Protein AF-N9JZ10-F1 (afdb_monomer_lite)

Organism: NCBI:txid1217629

Structure (mmCIF, N/CA/C/O backbone):
data_AF-N9JZ10-F1
#
_entry.id   AF-N9JZ10-F1
#
loop_
_atom_site.group_PDB
_atom_site.id
_atom_site.type_symbol
_atom_site.label_atom_id
_atom_site.label_alt_id
_atom_site.label_comp_id
_atom_site.label_asym_id
_atom_site.label_entity_id
_atom_site.label_seq_id
_atom_site.pdbx_PDB_ins_code
_atom_site.Cartn_x
_atom_site.Cartn_y
_atom_site.Cartn_z
_atom_site.occupancy
_atom_site.B_iso_or_equiv
_atom_site.auth_seq_id
_atom_site.auth_comp_id
_atom_site.auth_asym_id
_atom_site.auth_atom_id
_atom_site.pdbx_PDB_model_num
ATOM 1 N N . MET A 1 1 ? 28.488 -4.344 -17.968 1.00 36.28 1 MET A N 1
ATOM 2 C CA . MET A 1 1 ? 28.765 -3.645 -19.238 1.00 36.28 1 MET A CA 1
ATOM 3 C C . MET A 1 1 ? 27.488 -2.915 -19.635 1.00 36.28 1 MET A C 1
ATOM 5 O O . MET A 1 1 ? 26.610 -3.517 -20.233 1.00 36.28 1 MET A O 1
ATOM 9 N N . ILE A 1 2 ? 27.316 -1.682 -19.151 1.00 43.53 2 ILE A N 1
ATOM 10 C CA . ILE A 1 2 ? 26.169 -0.815 -19.464 1.00 43.53 2 ILE A CA 1
ATOM 11 C C . ILE A 1 2 ? 26.772 0.375 -20.218 1.00 43.53 2 ILE A C 1
ATOM 13 O O . ILE A 1 2 ? 27.175 1.356 -19.606 1.00 43.53 2 ILE A O 1
ATOM 17 N N . GLU A 1 3 ? 26.951 0.237 -21.530 1.00 46.03 3 GLU A N 1
ATOM 18 C CA . GLU A 1 3 ? 27.590 1.260 -22.384 1.00 46.03 3 GLU A CA 1
ATOM 19 C C . GLU A 1 3 ? 26.636 1.816 -23.451 1.00 46.03 3 GLU A C 1
ATOM 21 O O . GLU A 1 3 ? 27.063 2.397 -24.440 1.00 46.03 3 GLU A O 1
ATOM 26 N N . SER A 1 4 ? 25.322 1.678 -23.265 1.00 47.59 4 SER A N 1
ATOM 27 C CA . SER A 1 4 ? 24.336 2.096 -24.279 1.00 47.59 4 SER A CA 1
ATOM 28 C C . SER A 1 4 ? 23.463 3.284 -23.869 1.00 47.59 4 SER A C 1
ATOM 30 O O . SER A 1 4 ? 22.569 3.660 -24.619 1.00 47.59 4 SER A O 1
ATOM 32 N N . GLU A 1 5 ? 23.686 3.885 -22.698 1.00 47.25 5 GLU A N 1
ATOM 33 C CA . GLU A 1 5 ? 22.763 4.893 -22.145 1.00 47.25 5 GLU A CA 1
ATOM 34 C C . GLU A 1 5 ? 22.997 6.321 -22.679 1.00 47.25 5 GLU A C 1
ATOM 36 O O . GLU A 1 5 ? 22.156 7.195 -22.491 1.00 47.25 5 GLU A O 1
ATOM 41 N N . LYS A 1 6 ? 24.109 6.583 -23.382 1.00 46.44 6 LYS A N 1
ATOM 42 C CA . LYS A 1 6 ? 24.488 7.945 -23.811 1.00 46.44 6 LYS A CA 1
ATOM 43 C C . LYS A 1 6 ? 24.410 8.244 -25.310 1.00 46.44 6 LYS A C 1
ATOM 45 O O . LYS A 1 6 ? 24.583 9.405 -25.665 1.00 46.44 6 LYS A O 1
ATOM 50 N N . ASP A 1 7 ? 24.117 7.265 -26.168 1.00 43.50 7 ASP A N 1
ATOM 51 C CA . ASP A 1 7 ? 24.249 7.432 -27.630 1.00 43.50 7 ASP A CA 1
ATOM 52 C C . ASP A 1 7 ? 22.928 7.397 -28.419 1.00 43.50 7 ASP A C 1
ATOM 54 O O . ASP A 1 7 ? 22.927 7.271 -29.636 1.00 43.50 7 ASP A O 1
ATOM 58 N N . TYR A 1 8 ? 21.769 7.526 -27.767 1.00 46.19 8 TYR A N 1
ATOM 59 C CA . TYR A 1 8 ? 20.510 7.669 -28.503 1.00 46.19 8 TYR A CA 1
ATOM 60 C C . TYR A 1 8 ? 19.697 8.848 -27.974 1.00 46.19 8 TYR A C 1
ATOM 62 O O . TYR A 1 8 ? 19.145 8.759 -26.877 1.00 46.19 8 TYR A O 1
ATOM 70 N N . PRO A 1 9 ? 19.496 9.920 -28.764 1.00 45.66 9 PRO A N 1
ATOM 71 C CA . PRO A 1 9 ? 18.576 11.006 -28.415 1.00 45.66 9 PRO A CA 1
ATOM 72 C C . PRO A 1 9 ? 17.097 10.564 -28.386 1.00 45.66 9 PRO A C 1
ATOM 74 O O . PRO A 1 9 ? 16.192 11.393 -28.398 1.00 45.66 9 PRO A O 1
ATOM 77 N N . SER A 1 10 ? 16.801 9.260 -28.384 1.00 55.22 10 SER A N 1
ATOM 78 C CA . SER A 1 10 ? 15.452 8.706 -28.405 1.00 55.22 10 SER A CA 1
ATOM 79 C C . SER A 1 10 ? 15.474 7.243 -27.950 1.00 55.22 10 SER A C 1
ATOM 81 O O . SER A 1 10 ? 15.678 6.350 -28.768 1.00 55.22 10 SER A O 1
ATOM 83 N N . ASN A 1 11 ? 15.168 6.969 -26.675 1.00 59.84 11 ASN A N 1
ATOM 84 C CA . ASN A 1 11 ? 14.834 5.619 -26.168 1.00 59.84 11 ASN A CA 1
ATOM 85 C C . ASN A 1 11 ? 13.867 4.851 -27.103 1.00 59.84 11 ASN A C 1
ATOM 87 O O . ASN A 1 11 ? 13.877 3.626 -27.179 1.00 59.84 11 ASN A O 1
ATOM 91 N N . TRP A 1 12 ? 13.056 5.587 -27.866 1.00 64.81 12 TRP A N 1
ATOM 92 C CA . TRP A 1 12 ? 12.153 5.075 -28.890 1.00 64.81 12 TRP A CA 1
ATOM 93 C C . TRP A 1 12 ? 12.842 4.315 -30.038 1.00 64.81 12 TRP A C 1
ATOM 95 O O . TRP A 1 12 ? 12.313 3.308 -30.501 1.00 64.81 12 TRP A O 1
ATOM 105 N N . GLY A 1 13 ? 14.024 4.753 -30.488 1.00 70.25 13 GLY A N 1
ATOM 106 C CA . GLY A 1 13 ? 14.746 4.118 -31.597 1.00 70.25 13 GLY A CA 1
ATOM 107 C C . GLY A 1 13 ? 15.219 2.708 -31.245 1.00 70.25 13 GLY A C 1
ATOM 108 O O . GLY A 1 13 ? 14.991 1.765 -32.001 1.00 70.25 13 GLY A O 1
ATOM 109 N N . ALA A 1 14 ? 15.783 2.542 -30.047 1.00 71.81 14 ALA A N 1
ATOM 110 C CA . ALA A 1 14 ? 16.184 1.238 -29.528 1.00 71.81 14 ALA A CA 1
ATOM 111 C C . ALA A 1 14 ? 14.971 0.312 -29.318 1.00 71.81 14 ALA A C 1
ATOM 113 O O . ALA A 1 14 ? 14.996 -0.847 -29.732 1.00 71.81 14 ALA A O 1
ATOM 114 N N . LEU A 1 15 ? 13.876 0.832 -28.752 1.00 70.50 15 LEU A N 1
ATOM 115 C CA . LEU A 1 15 ? 12.642 0.066 -28.544 1.00 70.50 15 LEU A CA 1
ATOM 116 C C . LEU A 1 15 ? 12.024 -0.412 -29.867 1.00 70.50 15 LEU A C 1
ATOM 118 O O . LEU A 1 15 ? 11.626 -1.570 -29.963 1.00 70.50 15 LEU A O 1
ATOM 122 N N . SER A 1 16 ? 11.994 0.440 -30.896 1.00 72.81 16 SER A N 1
ATOM 123 C CA . SER A 1 16 ? 11.456 0.106 -32.223 1.00 72.81 16 SER A CA 1
ATOM 124 C C . SER A 1 16 ? 12.277 -0.963 -32.953 1.00 72.81 16 SER A C 1
ATOM 126 O O . SER A 1 16 ? 11.723 -1.772 -33.692 1.00 72.81 16 SER A O 1
ATOM 128 N N . LEU A 1 17 ? 13.591 -1.020 -32.711 1.00 74.94 17 LEU A N 1
ATOM 129 C CA . LEU A 1 17 ? 14.477 -2.031 -33.297 1.00 74.94 17 LEU A CA 1
ATOM 130 C C . LEU A 1 17 ? 14.449 -3.372 -32.550 1.00 74.94 17 LEU A C 1
ATOM 132 O O . LEU A 1 17 ? 14.631 -4.424 -33.165 1.00 74.94 17 LEU A O 1
ATOM 136 N N . ILE A 1 18 ? 14.253 -3.350 -31.229 1.00 79.44 18 ILE A N 1
ATOM 137 C CA . ILE A 1 18 ? 14.292 -4.548 -30.377 1.00 79.44 18 ILE A CA 1
ATOM 138 C C . ILE A 1 18 ? 12.928 -5.244 -30.328 1.00 79.44 18 ILE A C 1
ATOM 140 O O . ILE A 1 18 ? 12.868 -6.471 -30.374 1.00 79.44 18 ILE A O 1
ATOM 144 N N . ALA A 1 19 ? 11.834 -4.484 -30.285 1.00 81.12 19 ALA A N 1
ATOM 145 C CA . ALA A 1 19 ? 10.482 -5.027 -30.210 1.00 81.12 19 ALA A CA 1
ATOM 146 C C . ALA A 1 19 ? 10.154 -6.076 -31.299 1.00 81.12 19 ALA A C 1
ATOM 148 O O . ALA A 1 19 ? 9.758 -7.188 -30.935 1.00 81.12 19 ALA A O 1
ATOM 149 N N . PRO A 1 20 ? 10.417 -5.839 -32.604 1.00 79.44 20 PRO A N 1
ATOM 150 C CA . PRO A 1 20 ? 10.156 -6.843 -33.636 1.00 79.44 20 PRO A CA 1
ATOM 151 C C . PRO A 1 20 ? 11.061 -8.078 -33.524 1.00 79.44 20 PRO A C 1
ATOM 153 O O . PRO A 1 20 ? 10.653 -9.158 -33.937 1.00 79.44 20 PRO A O 1
ATOM 156 N N . LYS A 1 21 ? 12.259 -7.965 -32.928 1.00 81.94 21 LYS A N 1
ATOM 157 C CA . LYS A 1 21 ? 13.150 -9.119 -32.695 1.00 81.94 21 LYS A CA 1
ATOM 158 C C . LYS A 1 21 ? 12.644 -10.044 -31.589 1.00 81.94 21 LYS A C 1
ATOM 160 O O . LYS A 1 21 ? 12.954 -11.229 -31.604 1.00 81.94 21 LYS A O 1
ATOM 165 N N . ILE A 1 22 ? 11.881 -9.502 -30.642 1.00 80.38 22 ILE A N 1
ATOM 166 C CA . ILE A 1 22 ? 11.264 -10.241 -29.530 1.00 80.38 22 ILE A CA 1
ATOM 167 C C . ILE A 1 22 ? 9.824 -10.668 -29.885 1.00 80.38 22 ILE A C 1
ATOM 169 O O . ILE A 1 22 ? 9.210 -11.453 -29.168 1.00 80.38 22 ILE A O 1
ATOM 173 N N . GLY A 1 23 ? 9.282 -10.192 -31.012 1.00 82.06 23 GLY A N 1
ATOM 174 C CA . GLY A 1 23 ? 7.909 -10.475 -31.435 1.00 82.06 23 GLY A CA 1
ATOM 175 C C . GLY A 1 23 ? 6.854 -9.665 -30.676 1.00 82.06 23 GLY A C 1
ATOM 176 O O . GLY A 1 23 ? 5.700 -10.079 -30.603 1.00 82.06 23 GLY A O 1
ATOM 177 N N . CYS A 1 24 ? 7.227 -8.521 -30.097 1.00 82.81 24 CYS A N 1
ATOM 178 C CA . CYS A 1 24 ? 6.311 -7.612 -29.411 1.00 82.81 24 CYS A CA 1
ATOM 179 C C . CYS A 1 24 ? 6.243 -6.252 -30.118 1.00 82.81 24 CYS A C 1
ATOM 181 O O . CYS A 1 24 ? 7.054 -5.935 -30.988 1.00 82.81 24 CYS A O 1
ATOM 183 N N . THR A 1 25 ? 5.250 -5.431 -29.772 1.00 83.75 25 THR A N 1
ATOM 184 C CA . THR A 1 25 ? 5.184 -4.055 -30.278 1.00 83.75 25 THR A CA 1
ATOM 185 C C . THR A 1 25 ? 6.095 -3.145 -29.445 1.00 83.75 25 THR A C 1
ATOM 187 O O . THR A 1 25 ? 6.301 -3.393 -28.250 1.00 83.75 25 THR A O 1
ATOM 190 N N . PRO A 1 26 ? 6.643 -2.067 -30.035 1.00 79.94 26 PRO A N 1
ATOM 191 C CA . PRO A 1 26 ? 7.478 -1.110 -29.303 1.00 79.94 26 PRO A CA 1
ATOM 192 C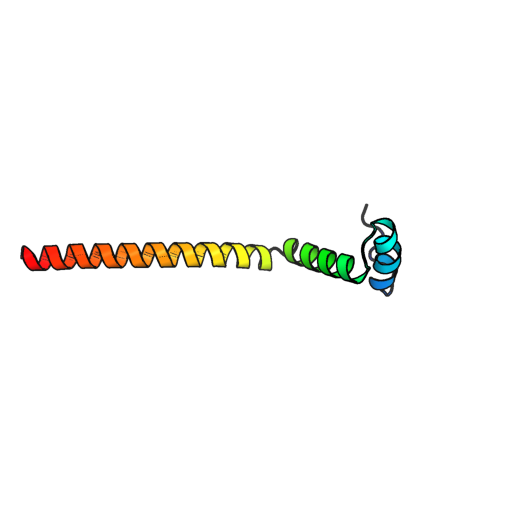 C . PRO A 1 26 ? 6.746 -0.475 -28.118 1.00 79.94 26 PRO A C 1
ATOM 194 O O . PRO A 1 26 ? 7.363 -0.185 -27.094 1.00 79.94 26 PRO A O 1
ATOM 197 N N . GLU A 1 27 ? 5.423 -0.330 -28.218 1.00 79.38 27 GLU A N 1
ATOM 198 C CA . GLU A 1 27 ? 4.568 0.140 -27.129 1.00 79.38 27 GLU A CA 1
ATOM 199 C C . GLU A 1 27 ? 4.546 -0.851 -25.952 1.00 79.38 27 GLU A C 1
ATOM 201 O O . GLU A 1 27 ? 4.725 -0.453 -24.801 1.00 79.38 27 GLU A O 1
ATOM 206 N N . THR A 1 28 ? 4.411 -2.156 -26.221 1.00 81.94 28 THR A N 1
ATOM 207 C CA . THR A 1 28 ? 4.469 -3.194 -25.179 1.00 81.94 28 THR A CA 1
ATOM 208 C C . THR A 1 28 ? 5.826 -3.206 -24.481 1.00 81.94 28 THR A C 1
ATOM 210 O O . THR A 1 28 ? 5.885 -3.224 -23.250 1.00 81.94 28 THR A O 1
ATOM 213 N N . LEU A 1 29 ? 6.917 -3.131 -25.249 1.00 82.75 29 LEU A N 1
ATOM 214 C CA . LEU A 1 29 ? 8.268 -3.108 -24.690 1.00 82.75 29 LEU A CA 1
ATOM 215 C C . LEU A 1 29 ? 8.512 -1.849 -23.844 1.00 82.75 29 LEU A C 1
ATOM 217 O O . LEU A 1 29 ? 9.112 -1.936 -22.774 1.00 82.75 29 LEU A O 1
ATOM 221 N N . ARG A 1 30 ? 7.980 -0.694 -24.262 1.00 82.62 30 ARG A N 1
ATOM 222 C CA . ARG A 1 30 ? 8.023 0.549 -23.479 1.00 82.62 30 ARG A CA 1
ATOM 223 C C . ARG A 1 30 ? 7.309 0.407 -22.139 1.00 82.62 30 ARG A C 1
ATOM 225 O O . ARG A 1 30 ? 7.851 0.823 -21.119 1.00 82.62 30 ARG A O 1
ATOM 232 N N . VAL A 1 31 ? 6.106 -0.170 -22.128 1.00 82.88 31 VAL A N 1
ATOM 233 C CA . VAL A 1 31 ? 5.338 -0.383 -20.890 1.00 82.88 31 VAL A CA 1
ATOM 234 C C . VAL A 1 31 ? 6.093 -1.310 -19.940 1.00 82.88 31 VAL A C 1
ATOM 236 O O . VAL A 1 31 ? 6.150 -1.041 -18.741 1.00 82.88 31 VAL A O 1
ATOM 239 N N . TRP A 1 32 ? 6.700 -2.380 -20.453 1.00 83.88 32 TRP A N 1
ATOM 240 C CA . TRP A 1 32 ? 7.510 -3.291 -19.641 1.00 83.88 32 TRP A CA 1
ATOM 241 C C . TRP A 1 32 ? 8.763 -2.616 -19.094 1.00 83.88 32 TRP A C 1
ATOM 243 O O . TRP A 1 32 ? 9.052 -2.760 -17.911 1.00 83.88 32 TRP A O 1
ATOM 253 N N . TYR A 1 33 ? 9.453 -1.823 -19.912 1.00 80.19 33 TYR A N 1
ATOM 254 C CA . TYR A 1 33 ? 10.608 -1.043 -19.476 1.00 80.19 33 TYR A CA 1
ATOM 255 C C . TYR A 1 33 ? 10.232 -0.043 -18.376 1.00 80.19 33 TYR A C 1
ATOM 257 O O . TY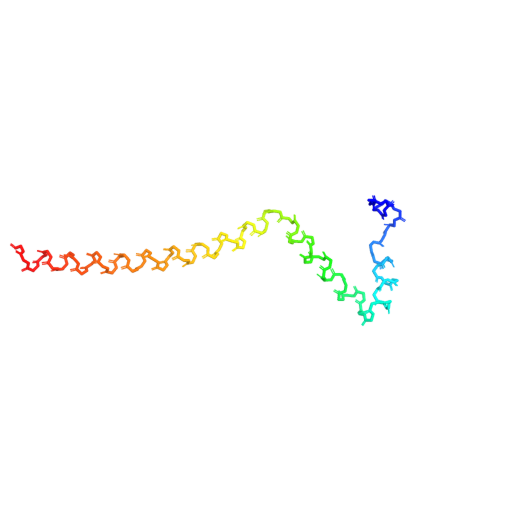R A 1 33 ? 10.904 0.041 -17.352 1.00 80.19 33 TYR A O 1
ATOM 265 N N . GLN A 1 34 ? 9.102 0.652 -18.526 1.00 78.00 34 GLN A N 1
ATOM 266 C CA . GLN A 1 34 ? 8.601 1.572 -17.508 1.00 78.00 34 GLN A CA 1
ATOM 267 C C . GLN A 1 34 ? 8.248 0.850 -16.201 1.00 78.00 34 GLN A C 1
ATOM 269 O O . GLN A 1 34 ? 8.585 1.348 -15.131 1.00 78.00 34 GLN A O 1
ATOM 274 N N . LYS A 1 35 ? 7.603 -0.325 -16.275 1.00 76.06 35 LYS A N 1
ATOM 275 C CA . LYS A 1 35 ? 7.316 -1.166 -15.100 1.00 76.06 35 LYS A CA 1
ATOM 276 C C . LYS A 1 35 ? 8.592 -1.668 -14.428 1.00 76.06 35 LYS A C 1
ATOM 278 O O . LYS A 1 35 ? 8.665 -1.667 -13.207 1.00 76.06 35 LYS A O 1
ATOM 283 N N . TYR A 1 36 ? 9.595 -2.055 -15.210 1.00 79.38 36 TYR A N 1
ATOM 284 C CA . TYR A 1 36 ? 10.890 -2.484 -14.694 1.00 79.38 36 TYR A CA 1
ATOM 285 C C . TYR A 1 36 ? 11.610 -1.349 -13.957 1.00 79.38 36 TYR A C 1
ATOM 287 O O . TYR A 1 36 ? 12.108 -1.555 -12.855 1.00 79.38 36 TYR A O 1
ATOM 295 N N . LEU A 1 37 ? 11.601 -0.132 -14.512 1.00 74.31 37 LEU A N 1
ATOM 296 C CA . LEU A 1 37 ? 12.127 1.056 -13.832 1.00 74.31 37 LEU A CA 1
ATOM 297 C C . LEU A 1 37 ? 11.359 1.373 -12.541 1.00 74.31 37 LEU A C 1
ATOM 299 O O . LEU A 1 37 ? 11.958 1.770 -11.547 1.00 74.31 37 LEU A O 1
ATOM 303 N N . ASP A 1 38 ? 10.040 1.177 -12.543 1.00 68.38 38 ASP A N 1
ATOM 304 C CA . ASP A 1 38 ? 9.197 1.354 -11.359 1.00 68.38 38 ASP A CA 1
ATOM 305 C C . ASP A 1 38 ? 9.546 0.350 -10.249 1.00 68.38 38 ASP A C 1
ATOM 307 O O . ASP A 1 38 ? 9.667 0.730 -9.088 1.00 68.38 38 ASP A O 1
ATOM 311 N N . GLN A 1 39 ? 9.795 -0.911 -10.620 1.00 67.25 39 GLN A N 1
ATOM 312 C CA . GLN A 1 39 ? 10.251 -1.973 -9.716 1.00 67.25 39 GLN A CA 1
ATOM 313 C C . GLN A 1 39 ? 11.698 -1.785 -9.242 1.00 67.25 39 GLN A C 1
ATOM 315 O O . GLN A 1 39 ? 12.054 -2.222 -8.155 1.00 67.25 39 GLN A O 1
ATOM 320 N N . GLN A 1 40 ? 12.543 -1.139 -10.040 1.00 66.69 40 GLN A N 1
ATOM 321 C CA . GLN A 1 40 ? 13.900 -0.759 -9.645 1.00 66.69 40 GLN A CA 1
ATOM 322 C C . GLN A 1 40 ? 13.908 0.455 -8.708 1.00 66.69 40 GLN A C 1
ATOM 324 O O . GLN A 1 40 ? 14.909 0.696 -8.038 1.00 66.69 40 GLN A O 1
ATOM 329 N N . ASN A 1 41 ? 12.814 1.224 -8.640 1.00 67.25 41 ASN A N 1
ATOM 330 C CA . ASN A 1 41 ? 12.719 2.376 -7.758 1.00 67.25 41 ASN A CA 1
ATOM 331 C C . ASN A 1 41 ? 12.345 1.923 -6.331 1.00 67.25 41 ASN A C 1
ATOM 333 O O . ASN A 1 41 ? 11.178 1.601 -6.074 1.00 67.25 41 ASN A O 1
ATOM 337 N N . PRO A 1 42 ? 13.287 1.944 -5.369 1.00 59.34 42 PRO A N 1
ATOM 338 C CA . PRO A 1 42 ? 13.077 1.384 -4.033 1.00 59.34 42 PRO A CA 1
ATOM 339 C C . PRO A 1 42 ? 11.928 2.066 -3.281 1.00 59.34 42 PRO A C 1
ATOM 341 O O . PRO A 1 42 ? 11.254 1.432 -2.477 1.00 59.34 42 PRO A O 1
ATOM 344 N N . ILE A 1 43 ? 11.650 3.336 -3.590 1.00 60.34 43 ILE A N 1
ATOM 345 C CA . ILE A 1 43 ? 10.575 4.116 -2.9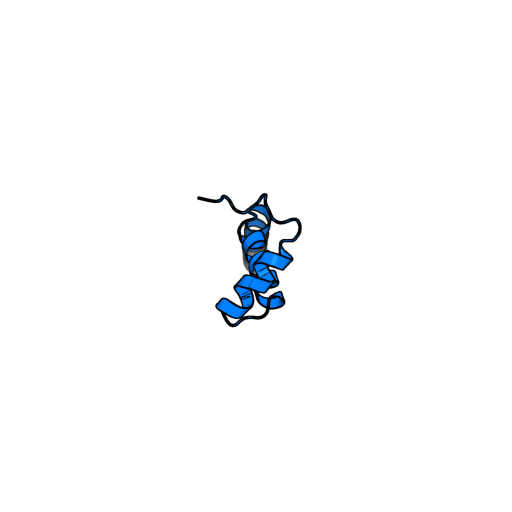67 1.00 60.34 43 ILE A CA 1
ATOM 346 C C . ILE A 1 43 ? 9.200 3.531 -3.312 1.00 60.34 43 ILE A C 1
ATOM 348 O O . ILE A 1 43 ? 8.350 3.404 -2.437 1.00 60.34 43 ILE A O 1
ATOM 352 N N . LYS A 1 44 ? 8.973 3.136 -4.570 1.00 59.25 44 LYS A N 1
ATOM 353 C CA . LYS A 1 44 ? 7.665 2.618 -4.998 1.00 59.25 44 LYS A CA 1
ATOM 354 C C . LYS A 1 44 ? 7.448 1.173 -4.574 1.00 59.25 44 LYS A C 1
ATOM 356 O O . LYS A 1 44 ? 6.351 0.830 -4.145 1.00 59.25 44 LYS A O 1
ATOM 361 N N . VAL A 1 45 ? 8.493 0.347 -4.618 1.00 60.97 45 VAL A N 1
ATOM 362 C CA . VAL A 1 45 ? 8.434 -1.027 -4.092 1.00 60.97 45 VAL A CA 1
ATOM 363 C C . VAL A 1 45 ? 8.109 -1.028 -2.598 1.00 60.97 45 VAL A C 1
ATOM 365 O O . VAL A 1 45 ? 7.265 -1.806 -2.154 1.00 60.97 45 VAL A O 1
ATOM 368 N N . GLN A 1 46 ? 8.714 -0.109 -1.840 1.00 61.12 46 GLN A N 1
ATOM 369 C CA . GLN A 1 46 ? 8.418 0.072 -0.423 1.00 61.12 46 GLN A CA 1
ATOM 370 C C . GLN A 1 46 ? 6.954 0.493 -0.217 1.00 61.12 46 GLN A C 1
ATOM 372 O O . GLN A 1 46 ? 6.253 -0.158 0.548 1.00 61.12 46 GLN A O 1
ATOM 377 N N . GLN A 1 47 ? 6.438 1.452 -0.999 1.00 65.12 47 GLN A N 1
ATOM 378 C CA . GLN A 1 47 ? 5.030 1.874 -0.932 1.00 65.12 47 GLN A CA 1
ATOM 379 C C . GLN A 1 47 ? 4.022 0.741 -1.187 1.00 65.12 47 GLN A C 1
ATOM 381 O O . GLN A 1 47 ? 2.995 0.688 -0.511 1.00 65.12 47 GLN A O 1
ATOM 386 N N . PHE A 1 48 ? 4.284 -0.162 -2.140 1.00 66.19 48 PHE A N 1
ATOM 387 C CA . PHE A 1 48 ? 3.409 -1.319 -2.369 1.00 66.19 48 PHE A CA 1
ATOM 388 C C . PHE A 1 48 ? 3.410 -2.273 -1.167 1.00 66.19 48 PHE A C 1
ATOM 390 O O . PHE A 1 48 ? 2.342 -2.653 -0.689 1.00 66.19 48 PHE A O 1
ATOM 397 N N . SER A 1 49 ? 4.593 -2.585 -0.629 1.00 71.06 49 SER A N 1
ATOM 398 C CA . SER A 1 49 ? 4.745 -3.427 0.566 1.00 71.06 49 SER A CA 1
ATOM 399 C C . SER A 1 49 ? 4.103 -2.796 1.812 1.00 71.06 49 SER A C 1
ATOM 401 O O . SER A 1 49 ? 3.437 -3.470 2.603 1.00 71.06 49 SER A O 1
ATOM 403 N N . ASP A 1 50 ? 4.227 -1.477 1.963 1.00 71.94 50 ASP A N 1
ATOM 404 C CA . ASP A 1 50 ? 3.622 -0.730 3.062 1.00 71.94 50 ASP A CA 1
ATOM 405 C C . ASP A 1 50 ? 2.090 -0.723 2.963 1.00 71.94 50 ASP A C 1
ATOM 407 O O . ASP A 1 50 ? 1.417 -0.888 3.977 1.00 71.94 50 ASP A O 1
ATOM 411 N N . GLN A 1 51 ? 1.509 -0.610 1.761 1.00 79.12 51 GLN A N 1
ATOM 412 C CA . GLN A 1 51 ? 0.053 -0.703 1.587 1.00 79.12 51 GLN A CA 1
ATOM 413 C C . GLN A 1 51 ? -0.508 -2.070 1.990 1.00 79.12 51 GLN A C 1
ATOM 415 O O . GLN A 1 51 ? -1.594 -2.141 2.573 1.00 79.12 51 GLN A O 1
ATOM 420 N N . GLU A 1 52 ? 0.202 -3.155 1.684 1.00 79.25 52 GLU A N 1
ATOM 421 C CA . GLU A 1 52 ? -0.204 -4.499 2.103 1.00 79.25 52 GLU A CA 1
ATOM 422 C C . GLU A 1 5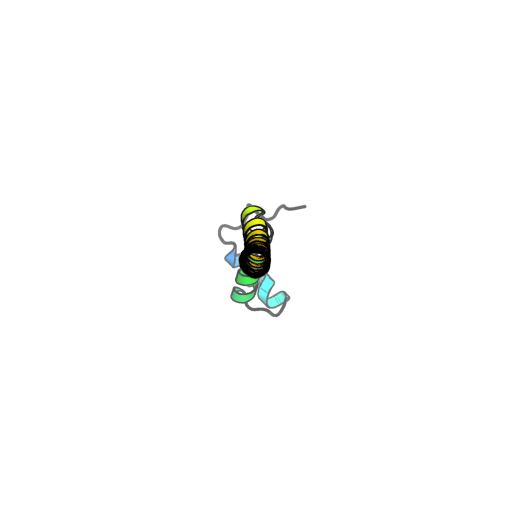2 ? -0.130 -4.652 3.626 1.00 79.25 52 GLU A C 1
ATOM 424 O O . GLU A 1 52 ? -1.093 -5.112 4.248 1.00 79.25 52 GLU A O 1
ATOM 429 N N . ARG A 1 53 ? 0.957 -4.170 4.242 1.00 82.75 53 ARG A N 1
ATOM 430 C CA . ARG A 1 53 ? 1.119 -4.145 5.703 1.00 82.75 53 ARG A CA 1
ATOM 431 C C . ARG A 1 53 ? 0.046 -3.320 6.401 1.00 82.75 53 ARG A C 1
ATOM 433 O O . ARG A 1 53 ? -0.516 -3.787 7.387 1.00 82.75 53 ARG A O 1
ATOM 440 N N . ILE A 1 54 ? -0.278 -2.132 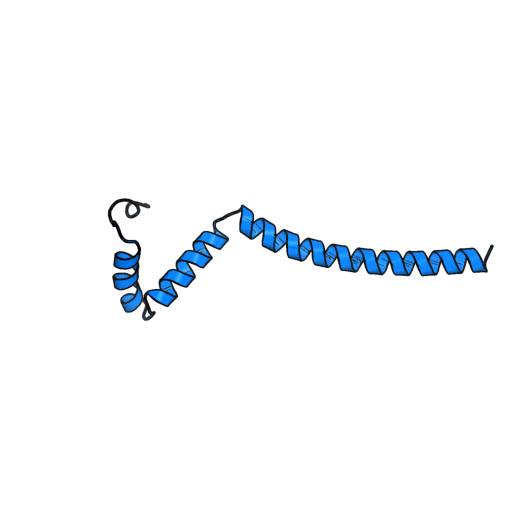5.889 1.00 88.31 54 ILE A N 1
ATOM 441 C CA . ILE A 1 54 ? -1.326 -1.270 6.455 1.00 88.31 54 ILE A CA 1
ATOM 442 C C . ILE A 1 54 ? -2.669 -2.002 6.448 1.00 88.31 54 ILE A C 1
ATOM 444 O O . ILE A 1 54 ? -3.318 -2.090 7.486 1.00 88.31 54 ILE A O 1
ATOM 448 N N . LYS A 1 55 ? -3.054 -2.621 5.325 1.00 90.19 55 LYS A N 1
ATOM 449 C CA . LYS A 1 55 ? -4.310 -3.385 5.243 1.00 90.19 55 LYS A CA 1
ATOM 450 C C . LYS A 1 55 ? -4.354 -4.561 6.216 1.00 90.19 55 LYS A C 1
ATOM 452 O O . LYS A 1 55 ? -5.423 -4.873 6.741 1.00 90.19 55 LYS A O 1
ATOM 457 N N . GLN A 1 56 ? -3.229 -5.243 6.428 1.00 90.12 56 GLN A N 1
ATOM 458 C CA . GLN A 1 56 ? -3.147 -6.328 7.404 1.00 90.12 56 GLN A CA 1
ATOM 459 C C . GLN A 1 56 ? -3.318 -5.800 8.832 1.00 90.12 56 GLN A C 1
ATOM 461 O O . GLN A 1 56 ? -4.143 -6.327 9.579 1.00 90.12 56 GLN A O 1
ATOM 466 N N . LEU A 1 57 ? -2.605 -4.727 9.179 1.00 91.81 57 LEU A N 1
ATOM 467 C CA . LEU A 1 57 ? -2.693 -4.091 10.493 1.00 91.81 57 LEU A CA 1
ATOM 468 C C . LEU A 1 57 ? -4.102 -3.561 10.780 1.00 91.81 57 LEU A C 1
ATOM 470 O O . LEU A 1 57 ? -4.603 -3.747 11.883 1.00 91.81 57 LEU A O 1
ATOM 474 N N . GLU A 1 58 ? -4.781 -2.961 9.800 1.00 93.44 58 GLU A N 1
ATOM 475 C CA . GLU A 1 58 ? -6.162 -2.489 9.967 1.00 93.44 58 GLU A CA 1
ATOM 476 C C . GLU A 1 58 ? -7.145 -3.631 10.270 1.00 93.44 58 GLU A C 1
ATOM 478 O O . GLU A 1 58 ? -8.072 -3.459 11.066 1.00 93.44 58 GLU A O 1
ATOM 483 N N . ARG A 1 59 ? -6.948 -4.814 9.670 1.00 93.25 59 ARG A N 1
ATOM 484 C CA . ARG A 1 59 ? -7.769 -5.998 9.973 1.00 93.25 59 ARG A CA 1
ATOM 485 C C . ARG A 1 59 ? -7.531 -6.486 11.394 1.00 93.25 59 ARG A C 1
ATOM 487 O O . ARG A 1 59 ? -8.498 -6.655 12.133 1.00 93.25 59 ARG A O 1
ATOM 494 N N . GLU A 1 60 ? -6.268 -6.643 11.777 1.00 92.50 60 GLU A N 1
ATOM 495 C CA . GLU A 1 60 ? -5.893 -7.107 13.113 1.00 92.50 60 GLU A CA 1
ATOM 496 C C . GLU A 1 60 ? -6.399 -6.144 14.196 1.00 92.50 60 GLU A C 1
ATOM 498 O O . GLU A 1 60 ? -7.000 -6.569 15.180 1.00 92.50 60 GLU A O 1
ATOM 503 N N . ASN A 1 61 ? -6.272 -4.831 13.975 1.00 95.19 61 ASN A N 1
ATOM 504 C CA . ASN A 1 61 ? -6.761 -3.823 14.914 1.00 95.19 61 ASN A CA 1
ATOM 505 C C . ASN A 1 61 ? -8.282 -3.914 15.110 1.00 95.19 61 ASN A C 1
ATOM 507 O O . ASN A 1 61 ? -8.773 -3.852 16.236 1.00 95.19 61 ASN A O 1
ATOM 511 N N . LYS A 1 62 ? -9.037 -4.140 14.028 1.00 94.62 62 LYS A N 1
ATOM 512 C CA . LYS A 1 62 ? -10.492 -4.317 14.093 1.00 94.62 62 LYS A CA 1
ATOM 513 C C . LYS A 1 62 ? -10.892 -5.579 14.861 1.00 94.62 62 LYS A C 1
ATOM 515 O O . LYS A 1 62 ? -11.892 -5.567 15.579 1.00 94.62 62 LYS A O 1
ATOM 520 N N . GLU A 1 63 ? -10.145 -6.668 14.714 1.00 93.94 63 GLU A N 1
ATOM 521 C CA . GLU A 1 63 ? -10.379 -7.894 15.484 1.00 93.94 63 GLU A CA 1
ATOM 522 C C . GLU A 1 63 ? -10.053 -7.701 16.966 1.00 93.94 63 GLU A C 1
ATOM 524 O O . GLU A 1 63 ? -10.867 -8.056 17.822 1.00 93.94 63 GLU A O 1
ATOM 529 N N . LEU A 1 64 ? -8.930 -7.050 17.274 1.00 95.50 64 LEU A N 1
ATOM 530 C CA . LEU A 1 64 ? -8.550 -6.700 18.642 1.00 95.50 64 LEU A CA 1
ATOM 531 C C . LEU A 1 64 ? -9.581 -5.784 19.307 1.00 95.50 64 LEU A C 1
ATOM 533 O O . LEU A 1 64 ? -9.932 -5.995 20.466 1.00 95.50 64 LEU A O 1
ATOM 537 N N . GLN A 1 65 ? -10.110 -4.794 18.584 1.00 93.88 65 GLN A N 1
ATOM 538 C CA . GLN A 1 65 ? -11.177 -3.933 19.094 1.00 93.88 65 GLN A CA 1
ATOM 539 C C . GLN A 1 65 ? -12.429 -4.736 19.448 1.00 93.88 65 GLN A C 1
ATOM 541 O O . GLN A 1 65 ? -12.942 -4.590 20.554 1.00 93.88 65 GLN A O 1
ATOM 546 N N . ARG A 1 66 ? -12.867 -5.649 18.574 1.00 93.69 66 ARG A N 1
ATOM 547 C CA . ARG A 1 66 ? -14.012 -6.528 18.861 1.00 93.69 66 ARG A CA 1
ATOM 548 C C . ARG A 1 66 ? -13.774 -7.404 20.088 1.00 93.69 66 ARG A C 1
ATOM 550 O O . ARG A 1 66 ? -14.674 -7.553 20.910 1.00 93.69 66 ARG A O 1
ATOM 557 N N . ALA A 1 67 ? -12.578 -7.975 20.224 1.00 94.00 67 ALA A N 1
ATOM 558 C CA . ALA A 1 67 ? -12.220 -8.778 21.390 1.00 94.00 67 ALA A CA 1
ATOM 559 C C . ALA A 1 67 ? -12.263 -7.938 22.676 1.00 94.00 67 ALA A C 1
ATOM 561 O O . ALA A 1 67 ? -12.878 -8.349 23.659 1.00 94.00 67 ALA A O 1
ATOM 562 N N . ASN A 1 68 ? -11.696 -6.729 22.648 1.00 95.50 68 ASN A N 1
ATOM 563 C CA . ASN A 1 68 ? -11.750 -5.797 23.773 1.00 95.50 68 ASN A CA 1
ATOM 564 C C . ASN A 1 68 ? -13.184 -5.392 24.130 1.00 95.50 68 ASN A C 1
ATOM 566 O O . ASN A 1 68 ? -13.512 -5.299 25.310 1.00 95.50 68 ASN A O 1
ATOM 570 N N . GLU A 1 69 ? -14.061 -5.193 23.146 1.00 95.69 69 GLU A N 1
ATOM 571 C CA . GLU A 1 69 ? -15.477 -4.922 23.405 1.00 95.69 69 GLU A CA 1
ATOM 572 C C . GLU A 1 69 ? -16.176 -6.095 24.101 1.00 95.69 69 GLU A C 1
ATOM 574 O O . GLU A 1 69 ? -16.978 -5.874 25.008 1.00 95.69 69 GLU A O 1
ATOM 579 N N . ILE A 1 70 ? -15.877 -7.339 23.712 1.00 93.69 70 ILE A N 1
ATOM 580 C CA . ILE A 1 70 ? -16.425 -8.535 24.370 1.00 93.69 70 ILE A CA 1
ATOM 581 C C . ILE A 1 70 ? -15.923 -8.623 25.810 1.00 93.69 70 ILE A C 1
ATOM 583 O O . ILE A 1 70 ? -16.723 -8.813 26.722 1.00 93.69 70 ILE A O 1
ATOM 587 N N . LEU A 1 71 ? -14.616 -8.448 26.019 1.00 92.50 71 LEU A N 1
ATOM 588 C CA . LEU A 1 71 ? -14.012 -8.485 27.349 1.00 92.50 71 LEU A CA 1
ATOM 589 C C . LEU A 1 71 ? -14.577 -7.392 28.253 1.00 92.50 71 LEU A C 1
ATOM 591 O O . LEU A 1 71 ? -14.887 -7.660 29.408 1.00 92.50 71 LEU A O 1
ATOM 595 N N . ARG A 1 72 ? -14.773 -6.182 27.722 1.00 94.00 72 ARG A N 1
ATOM 596 C CA . ARG A 1 72 ? -15.386 -5.079 28.461 1.00 94.00 72 ARG A CA 1
ATOM 597 C C . ARG A 1 72 ? -16.831 -5.389 28.840 1.00 94.00 72 ARG A C 1
ATOM 599 O O . ARG A 1 72 ? -17.183 -5.234 29.998 1.00 94.00 72 ARG A O 1
ATOM 606 N N . LYS A 1 73 ? -17.642 -5.893 27.905 1.00 93.50 73 LYS A N 1
ATOM 607 C CA . LYS A 1 73 ? -19.023 -6.315 28.198 1.00 93.50 73 LYS A CA 1
ATOM 608 C C . LYS A 1 73 ? -19.079 -7.441 29.229 1.00 93.50 73 LYS A C 1
ATOM 610 O O . LYS A 1 73 ? -19.983 -7.456 30.051 1.00 93.50 73 LYS A O 1
ATOM 615 N N . ALA A 1 74 ? -18.132 -8.378 29.185 1.00 91.38 74 ALA A N 1
ATOM 616 C CA . ALA A 1 74 ? -18.020 -9.425 30.192 1.00 91.38 74 ALA A CA 1
ATOM 617 C C . ALA A 1 74 ? -17.633 -8.839 31.558 1.00 91.38 74 ALA A C 1
ATOM 619 O O . ALA A 1 74 ? -18.255 -9.181 32.554 1.00 91.38 74 ALA A O 1
ATOM 620 N N . ALA A 1 75 ? -16.662 -7.924 31.608 1.00 90.50 75 ALA A N 1
ATOM 621 C CA . ALA A 1 75 ? -16.290 -7.232 32.838 1.00 90.50 75 ALA A CA 1
ATOM 622 C C . ALA A 1 75 ? -17.473 -6.448 33.429 1.00 90.50 75 ALA A C 1
ATOM 624 O O . ALA A 1 75 ? -17.738 -6.590 34.613 1.00 90.50 75 ALA A O 1
ATOM 625 N N . ASP A 1 76 ? -18.229 -5.718 32.603 1.00 90.31 76 ASP A N 1
ATOM 626 C CA . ASP A 1 76 ? -19.447 -5.006 33.016 1.00 90.31 76 ASP A CA 1
ATOM 627 C C . ASP A 1 76 ? -20.564 -5.965 33.485 1.00 90.31 76 ASP A C 1
ATOM 629 O O . ASP A 1 76 ? -21.422 -5.574 34.267 1.00 90.31 76 ASP A O 1
ATOM 633 N N . PHE A 1 77 ? -20.585 -7.215 33.007 1.00 85.38 77 PHE A N 1
ATOM 634 C CA . PHE A 1 77 ? -21.561 -8.231 33.419 1.00 85.38 77 PHE A CA 1
ATOM 635 C C . PHE A 1 77 ? -21.204 -8.902 34.754 1.00 85.38 77 PHE A C 1
ATOM 637 O O . PHE A 1 77 ? -22.097 -9.339 35.477 1.00 85.38 77 PHE A O 1
ATOM 644 N N . PHE A 1 78 ? -19.909 -9.031 35.057 1.00 83.38 78 PHE A N 1
ATOM 645 C CA . PHE A 1 78 ? -19.410 -9.678 36.276 1.00 83.38 78 PHE A CA 1
ATOM 646 C C . PHE A 1 78 ? -19.014 -8.693 37.395 1.00 83.38 78 PHE A C 1
ATOM 648 O O . PHE A 1 78 ? -18.662 -9.158 38.481 1.00 83.38 78 PHE A O 1
ATOM 655 N N . ALA A 1 79 ? -19.036 -7.381 37.139 1.00 67.81 79 ALA A N 1
ATOM 656 C CA . ALA A 1 79 ? -18.831 -6.311 38.124 1.00 67.81 79 ALA A CA 1
ATOM 657 C C . ALA A 1 79 ? -20.136 -5.941 38.843 1.00 67.81 79 ALA A C 1
ATOM 659 O O . ALA A 1 79 ? -20.054 -5.640 40.056 1.00 67.81 79 ALA A O 1
#

InterPro domains:
  IPR009057 Homedomain-like superfamily [SSF46689] (10-79)
  IPR036388 Winged helix-like DNA-binding domain superfamily [G3DSA:1.10.10.10] (1-42)

Sequence (79 aa):
MIESEKDYPSNWGALSLIAPKIGCTPETLRVWY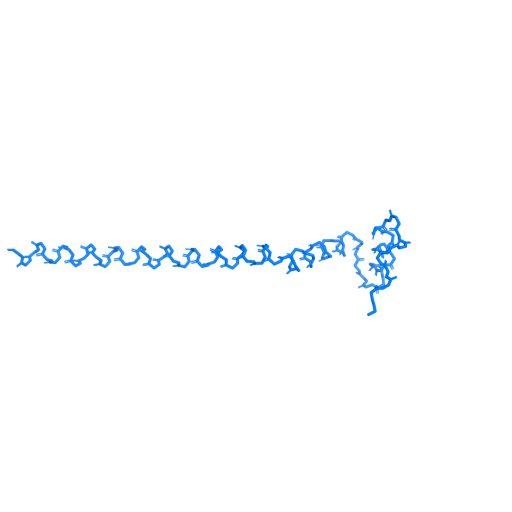QKYLDQQNPIKVQQFSDQERIKQLERENKELQRANEILRKAADFFA

Secondary structure (DSSP, 8-state):
----SSS-S-HHHHHHHHHHHHTS-HHHHHHHHHHHHHHH-HHHHHHHHHHHHHHHHHHHHHHHHHHHHHHHHHHHHH-

Foldseek 3Di:
DPPPPPPDPDPLVVLCVVQVVVPHHSVVVVVVVVVVVLVVPVVNVVVVVVVVVVVVVVVVVVVVVVVVVVVVVVVVVVD

pLDDT: mean 76.14, std 15.56, range [36.28, 95.69]

Radius of gyration: 25.72 Å; chains: 1; bounding box: 50×22×72 Å